Protein AF-A0AA35Y272-F1 (afdb_monomer_lite)

Radius of gyration: 24.73 Å; chains: 1; bounding box: 50×40×70 Å

Structure (mmCIF, N/CA/C/O backbone):
data_AF-A0AA35Y272-F1
#
_entry.id   AF-A0AA35Y272-F1
#
loop_
_atom_site.group_PDB
_atom_site.id
_atom_site.type_symbol
_atom_site.label_atom_id
_atom_site.label_alt_id
_atom_site.label_comp_id
_atom_site.label_asym_id
_atom_site.label_entity_id
_atom_site.label_seq_id
_atom_site.pdbx_PDB_ins_code
_atom_site.Cartn_x
_atom_site.Cartn_y
_atom_site.Cartn_z
_atom_site.occupancy
_atom_site.B_iso_or_equiv
_atom_site.auth_seq_id
_atom_site.auth_comp_id
_atom_site.auth_asym_id
_atom_site.auth_atom_id
_atom_site.pdbx_PDB_model_num
ATOM 1 N N . MET A 1 1 ? -19.023 5.551 -14.319 1.00 60.44 1 MET A N 1
ATOM 2 C CA . MET A 1 1 ? -18.140 4.380 -14.518 1.00 60.44 1 MET A CA 1
ATOM 3 C C . MET A 1 1 ? -17.526 4.060 -13.148 1.00 60.44 1 MET A C 1
ATOM 5 O O . MET A 1 1 ? -17.612 4.907 -12.270 1.00 60.44 1 MET A O 1
ATOM 9 N N . SER A 1 2 ? -17.090 2.825 -12.867 1.00 85.12 2 SER A N 1
ATOM 10 C CA . SER A 1 2 ? -16.608 2.474 -11.512 1.00 85.12 2 SER A CA 1
ATOM 11 C C . SER A 1 2 ? -15.323 3.241 -11.186 1.00 85.12 2 SER A C 1
ATOM 13 O O . SER A 1 2 ? -14.370 3.154 -11.958 1.00 85.12 2 SER A O 1
ATOM 15 N N . ALA A 1 3 ? -15.270 3.937 -10.043 1.00 84.88 3 ALA A N 1
ATOM 16 C CA . ALA A 1 3 ? -14.083 4.679 -9.601 1.00 84.88 3 ALA A CA 1
ATOM 17 C C . ALA A 1 3 ? -12.833 3.780 -9.516 1.00 84.88 3 ALA A C 1
ATOM 19 O O . ALA A 1 3 ? -11.730 4.195 -9.868 1.00 84.88 3 ALA A O 1
ATOM 20 N N . VAL A 1 4 ? -13.021 2.511 -9.135 1.00 88.69 4 VAL A N 1
ATOM 21 C CA . VAL A 1 4 ? -11.961 1.489 -9.110 1.00 88.69 4 VAL A CA 1
ATOM 22 C C . VAL A 1 4 ? -11.385 1.264 -10.513 1.00 88.69 4 VAL A C 1
ATOM 24 O O . VAL A 1 4 ? -10.168 1.253 -10.696 1.00 88.69 4 VAL A O 1
ATOM 27 N N . LEU A 1 5 ? -12.254 1.121 -11.519 1.00 91.25 5 LEU A N 1
ATOM 28 C CA . LEU A 1 5 ? -11.848 0.900 -12.910 1.00 91.25 5 LEU A CA 1
ATOM 29 C C . LEU A 1 5 ? -11.164 2.136 -13.510 1.00 91.25 5 LEU A C 1
ATOM 31 O O . LEU A 1 5 ? -10.181 2.003 -14.236 1.00 91.25 5 LEU A O 1
ATOM 35 N N . GLU A 1 6 ? -11.661 3.335 -13.206 1.00 92.38 6 GLU A N 1
ATOM 36 C CA . GLU A 1 6 ? -11.064 4.591 -13.674 1.00 92.38 6 GLU A CA 1
ATOM 37 C C . GLU A 1 6 ? -9.633 4.768 -13.149 1.00 92.38 6 GLU A C 1
ATOM 39 O O . GLU A 1 6 ? -8.726 5.077 -13.927 1.00 92.38 6 GLU A O 1
ATOM 44 N N . ILE A 1 7 ? -9.410 4.497 -11.859 1.00 89.06 7 ILE A N 1
ATOM 45 C CA . ILE A 1 7 ? -8.084 4.521 -11.228 1.00 89.06 7 ILE A CA 1
ATOM 46 C C . ILE A 1 7 ? -7.149 3.500 -11.884 1.00 89.06 7 ILE A C 1
ATOM 48 O O . ILE A 1 7 ? -6.035 3.860 -12.274 1.00 89.06 7 ILE A O 1
ATOM 52 N N . ALA A 1 8 ? -7.611 2.255 -12.063 1.00 90.94 8 ALA A N 1
ATOM 53 C CA . ALA A 1 8 ? -6.814 1.199 -12.687 1.00 90.94 8 ALA A CA 1
ATOM 54 C C . ALA A 1 8 ? -6.380 1.586 -14.108 1.00 90.94 8 ALA A C 1
ATOM 56 O O . ALA A 1 8 ? -5.201 1.506 -14.448 1.00 90.94 8 ALA A O 1
ATOM 57 N N . ASN A 1 9 ? -7.324 2.062 -14.926 1.00 94.00 9 ASN A N 1
ATOM 58 C CA . ASN A 1 9 ? -7.061 2.457 -16.308 1.00 94.00 9 ASN A CA 1
ATOM 59 C C . ASN A 1 9 ? -6.089 3.633 -16.394 1.00 94.00 9 ASN A C 1
ATOM 61 O O . ASN A 1 9 ? -5.169 3.610 -17.213 1.00 94.00 9 ASN A O 1
ATOM 65 N N . LYS A 1 10 ? -6.281 4.653 -15.549 1.00 93.06 10 LYS A N 1
ATOM 66 C CA . LYS A 1 10 ? -5.418 5.835 -15.516 1.00 93.06 10 LYS A CA 1
ATOM 67 C C . LYS A 1 10 ? -3.977 5.451 -15.191 1.00 93.06 10 LYS A C 1
ATOM 69 O O . LYS A 1 10 ? -3.082 5.772 -15.961 1.00 93.06 10 LYS A O 1
ATOM 74 N N . LEU A 1 11 ? -3.752 4.735 -14.093 1.00 91.00 11 LEU A N 1
ATOM 75 C CA . LEU A 1 11 ? -2.400 4.376 -13.658 1.00 91.00 11 LEU A CA 1
ATOM 76 C C . LEU A 1 11 ? -1.734 3.368 -14.597 1.00 91.00 11 LEU A C 1
ATOM 78 O O . LEU A 1 11 ? -0.527 3.449 -14.834 1.00 91.00 11 LEU A O 1
ATOM 82 N N . ASN A 1 12 ? -2.517 2.452 -15.174 1.00 92.88 12 ASN A N 1
ATOM 83 C CA . ASN A 1 12 ? -2.007 1.547 -16.192 1.00 92.88 12 ASN A CA 1
ATOM 84 C C . ASN A 1 12 ? -1.479 2.322 -17.404 1.00 92.88 12 ASN A C 1
ATOM 86 O O . ASN A 1 12 ? -0.352 2.092 -17.833 1.00 92.88 12 ASN A O 1
ATOM 90 N N . ARG A 1 13 ? -2.273 3.259 -17.931 1.00 95.94 13 ARG A N 1
ATOM 91 C CA . ARG A 1 13 ? -1.896 4.081 -19.086 1.00 95.94 13 ARG A CA 1
ATOM 92 C C . ARG A 1 13 ? -0.727 5.015 -18.773 1.00 95.94 13 ARG A C 1
ATOM 94 O O . ARG A 1 13 ? 0.186 5.121 -19.583 1.00 95.94 13 ARG A O 1
ATOM 101 N N . ASP A 1 14 ? -0.772 5.696 -17.632 1.00 94.81 14 ASP A N 1
ATOM 102 C CA . ASP A 1 14 ? 0.124 6.818 -17.344 1.00 94.81 14 ASP A CA 1
ATOM 103 C C . ASP A 1 14 ? 1.478 6.369 -16.766 1.00 94.81 14 ASP A C 1
ATOM 105 O O . ASP A 1 14 ? 2.463 7.089 -16.911 1.00 94.81 14 ASP A O 1
ATOM 109 N N . ALA A 1 15 ? 1.549 5.199 -16.116 1.00 93.44 15 ALA A N 1
ATOM 110 C CA . ALA A 1 15 ? 2.755 4.760 -15.408 1.00 93.44 15 ALA A CA 1
ATOM 111 C C . ALA A 1 15 ? 3.166 3.313 -15.712 1.00 93.44 15 ALA A C 1
ATOM 113 O O . ALA A 1 15 ? 4.309 3.072 -16.099 1.00 93.44 15 ALA A O 1
ATOM 114 N N . PHE A 1 16 ? 2.258 2.344 -15.554 1.00 95.25 16 PHE A N 1
ATOM 115 C CA . PHE A 1 16 ? 2.634 0.926 -15.609 1.00 95.25 16 PHE A CA 1
ATOM 116 C C . PHE A 1 16 ? 3.003 0.463 -17.023 1.00 95.25 16 PHE A C 1
ATOM 118 O O . PHE A 1 16 ? 4.095 -0.062 -17.232 1.00 95.25 16 PHE A O 1
ATOM 125 N N . LYS A 1 17 ? 2.131 0.698 -18.011 1.00 96.88 17 LYS A N 1
ATOM 126 C CA . LYS A 1 17 ? 2.363 0.290 -19.403 1.00 96.88 17 LYS A CA 1
ATOM 127 C C . LYS A 1 17 ? 3.629 0.930 -19.996 1.00 96.88 17 LYS A C 1
ATOM 129 O O . LYS A 1 17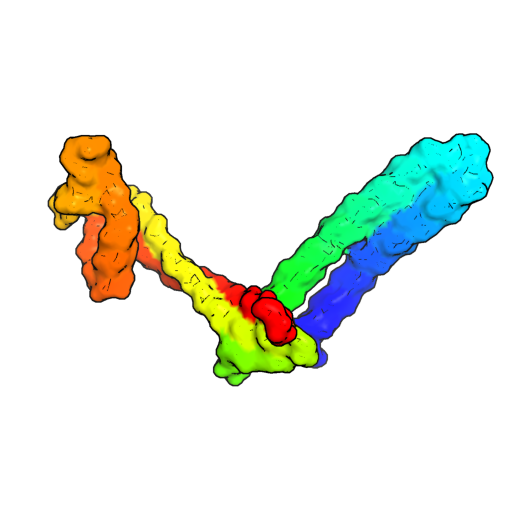 ? 4.445 0.170 -20.509 1.00 96.88 17 LYS A O 1
ATOM 134 N N . PRO A 1 18 ? 3.877 2.249 -19.855 1.00 97.75 18 PRO A N 1
ATOM 135 C CA . PRO A 1 18 ? 5.131 2.851 -20.313 1.00 97.75 18 PRO A CA 1
ATOM 136 C C . PRO A 1 18 ? 6.387 2.237 -19.679 1.00 97.75 18 PRO A C 1
ATOM 138 O O . PRO A 1 18 ? 7.416 2.118 -20.338 1.00 97.75 18 PRO A O 1
ATOM 141 N N . ALA A 1 19 ? 6.326 1.834 -18.404 1.00 97.44 19 ALA A N 1
ATOM 142 C CA . ALA A 1 19 ? 7.457 1.195 -17.734 1.00 97.44 19 ALA A CA 1
ATOM 143 C C . ALA A 1 19 ? 7.712 -0.233 -18.253 1.00 97.44 19 ALA A C 1
ATOM 145 O O . ALA A 1 19 ? 8.864 -0.624 -18.430 1.00 97.44 19 ALA A O 1
ATOM 146 N N . VAL A 1 20 ? 6.650 -0.991 -18.548 1.00 98.06 20 VAL A N 1
ATOM 147 C CA . VAL A 1 20 ? 6.738 -2.318 -19.187 1.00 98.06 20 VAL A CA 1
ATOM 148 C C . VAL A 1 20 ? 7.264 -2.225 -20.623 1.00 98.06 20 VAL A C 1
ATOM 150 O O . VAL A 1 20 ? 8.038 -3.084 -21.051 1.00 98.06 20 VAL A O 1
ATOM 153 N N . ASP A 1 21 ? 6.893 -1.175 -21.352 1.00 98.38 21 ASP A N 1
ATOM 154 C CA . ASP A 1 21 ? 7.409 -0.929 -22.701 1.00 98.38 21 ASP A CA 1
ATOM 155 C C . ASP A 1 21 ? 8.908 -0.635 -22.657 1.00 98.38 21 ASP A C 1
ATOM 157 O O . ASP A 1 21 ? 9.681 -1.333 -23.303 1.00 98.38 21 ASP A O 1
ATOM 161 N N . ALA A 1 22 ? 9.343 0.269 -21.773 1.00 97.88 22 ALA A N 1
ATOM 162 C CA . ALA A 1 22 ? 10.764 0.559 -21.578 1.00 97.88 22 ALA A CA 1
ATOM 163 C C . ALA A 1 22 ? 11.583 -0.679 -21.158 1.00 97.88 22 ALA A C 1
ATOM 165 O O . ALA A 1 22 ? 12.739 -0.823 -21.551 1.00 97.88 22 ALA A O 1
ATOM 166 N N . TYR A 1 23 ? 10.995 -1.582 -20.367 1.00 98.25 23 TYR A N 1
ATOM 167 C CA . TYR A 1 23 ? 11.610 -2.868 -20.030 1.00 98.25 23 TYR A CA 1
ATOM 168 C C . TYR A 1 23 ? 11.797 -3.747 -21.273 1.00 98.25 23 TYR A C 1
ATOM 170 O O . TYR A 1 23 ? 12.855 -4.352 -21.451 1.00 98.25 23 TYR A O 1
ATOM 178 N N . SER A 1 24 ? 10.772 -3.819 -22.124 1.00 98.12 24 SER A N 1
ATOM 179 C CA . SER A 1 24 ? 10.789 -4.635 -23.340 1.00 98.12 24 SER A CA 1
ATOM 180 C C . SER A 1 24 ? 11.810 -4.094 -24.341 1.00 98.12 24 SER A C 1
ATOM 182 O O . SER A 1 24 ? 12.640 -4.861 -24.827 1.00 98.12 24 SER A O 1
ATOM 184 N N . ASP A 1 25 ? 11.835 -2.775 -24.540 1.00 97.88 25 ASP A N 1
ATOM 185 C CA . ASP A 1 25 ? 12.807 -2.084 -25.392 1.00 97.88 25 ASP A CA 1
ATOM 186 C C . ASP A 1 25 ? 14.247 -2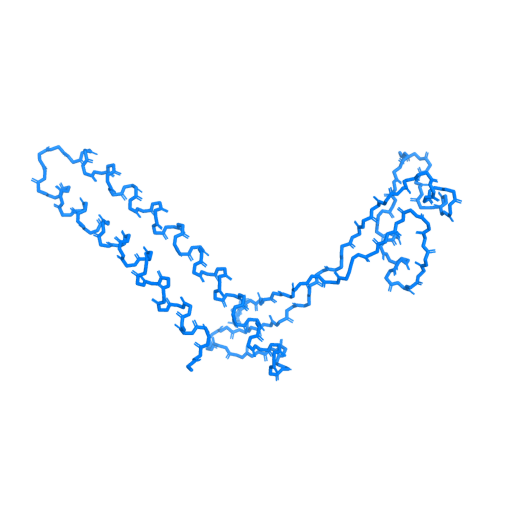.327 -24.910 1.00 97.88 25 ASP A C 1
ATOM 188 O O . ASP A 1 25 ? 15.141 -2.633 -25.701 1.00 97.88 25 ASP A O 1
ATOM 192 N N . ALA A 1 26 ? 14.485 -2.245 -23.595 1.00 97.19 26 ALA A N 1
ATOM 193 C CA . ALA A 1 26 ? 15.800 -2.509 -23.017 1.00 97.19 26 ALA A CA 1
ATOM 194 C C . ALA A 1 26 ? 16.234 -3.970 -23.217 1.00 97.19 26 ALA A C 1
ATOM 196 O O . ALA A 1 26 ? 17.391 -4.232 -23.543 1.00 97.19 26 ALA A O 1
ATOM 197 N N . LEU A 1 27 ? 15.310 -4.925 -23.079 1.00 97.50 27 LEU A N 1
ATOM 198 C CA . LEU A 1 27 ? 15.588 -6.342 -23.315 1.00 97.50 27 LEU A CA 1
ATOM 199 C C . LEU A 1 27 ? 15.910 -6.629 -24.789 1.00 97.50 27 LEU A C 1
ATOM 201 O O 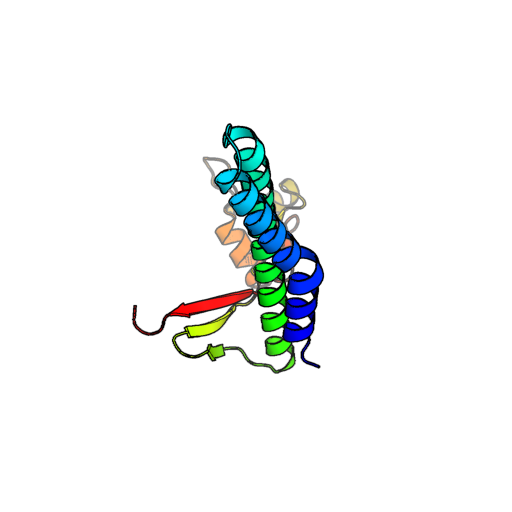. LEU A 1 27 ? 16.795 -7.434 -25.084 1.00 97.50 27 LEU A O 1
ATOM 205 N N . GLU A 1 28 ? 15.214 -5.982 -25.721 1.00 97.69 28 GLU A N 1
ATOM 206 C CA . GLU A 1 28 ? 15.533 -6.064 -27.149 1.00 97.69 28 GLU A CA 1
ATOM 207 C C . GLU A 1 28 ? 16.909 -5.463 -27.451 1.00 97.69 28 GLU A C 1
ATOM 209 O O . GLU A 1 28 ? 17.717 -6.099 -28.13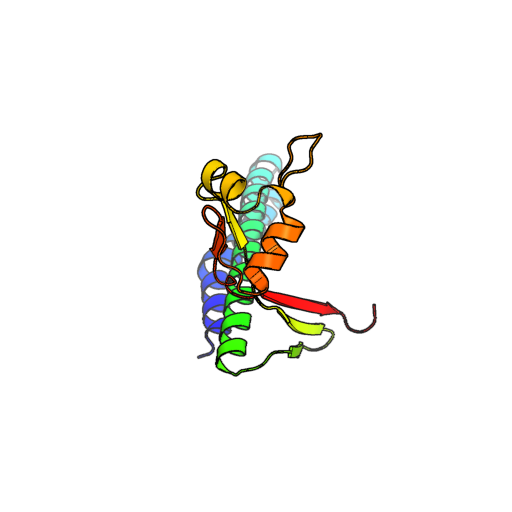1 1.00 97.69 28 GLU A O 1
ATOM 214 N N . ALA A 1 29 ? 17.225 -4.303 -26.870 1.00 96.00 29 ALA A N 1
ATOM 215 C CA . ALA A 1 29 ? 18.537 -3.679 -26.999 1.00 96.00 29 ALA A CA 1
ATOM 216 C C . ALA A 1 29 ? 19.661 -4.566 -26.436 1.00 96.00 29 ALA A C 1
ATOM 218 O O . ALA A 1 29 ? 20.689 -4.724 -27.089 1.00 96.00 29 ALA A O 1
ATOM 219 N N . MET A 1 30 ? 19.458 -5.210 -25.278 1.00 95.94 30 MET A N 1
ATOM 220 C CA . MET A 1 30 ? 20.412 -6.178 -24.716 1.00 95.94 30 MET A CA 1
ATOM 221 C C . MET A 1 30 ? 20.681 -7.343 -25.671 1.00 95.94 30 MET A C 1
ATOM 223 O O . MET A 1 30 ? 21.824 -7.762 -25.818 1.00 95.94 30 MET A O 1
ATOM 227 N N . ARG A 1 31 ? 19.641 -7.869 -26.330 1.00 95.56 31 ARG A N 1
ATOM 228 C CA . ARG A 1 31 ? 19.770 -8.994 -27.273 1.00 95.56 31 ARG A CA 1
ATOM 229 C C . ARG A 1 31 ? 20.529 -8.621 -28.544 1.00 95.56 31 ARG A C 1
ATOM 231 O O . ARG A 1 31 ? 21.117 -9.501 -29.166 1.00 95.56 31 ARG A O 1
ATOM 238 N N . ALA A 1 32 ? 20.481 -7.353 -28.940 1.00 94.56 32 ALA A N 1
ATOM 239 C CA . ALA A 1 32 ? 21.136 -6.846 -30.141 1.00 94.56 32 ALA A CA 1
ATOM 240 C C . ALA A 1 32 ? 22.545 -6.279 -29.882 1.00 94.56 32 ALA A C 1
ATOM 242 O O . ALA A 1 32 ? 23.285 -6.032 -30.834 1.00 94.56 32 ALA A O 1
ATOM 243 N N . ALA A 1 33 ? 22.915 -6.036 -28.622 1.00 91.94 33 ALA A N 1
ATOM 244 C CA . ALA A 1 33 ? 24.161 -5.370 -28.270 1.00 91.94 33 ALA A CA 1
ATOM 245 C C . ALA A 1 33 ? 25.349 -6.340 -28.169 1.00 91.94 33 ALA A C 1
ATOM 247 O O . ALA A 1 33 ? 25.237 -7.441 -27.638 1.00 91.94 33 ALA A O 1
ATOM 248 N N . ASN A 1 34 ? 26.524 -5.879 -28.611 1.00 88.69 34 ASN A N 1
ATOM 249 C CA . ASN A 1 34 ? 27.798 -6.556 -28.333 1.00 88.69 34 ASN A CA 1
ATOM 250 C C . ASN A 1 34 ? 28.233 -6.389 -26.865 1.00 88.69 34 ASN A C 1
ATOM 252 O O . ASN A 1 34 ? 28.951 -7.239 -26.347 1.00 88.69 34 ASN A O 1
ATOM 256 N N . ASP A 1 35 ? 27.803 -5.300 -26.218 1.00 91.50 35 ASP A N 1
ATOM 257 C CA . ASP A 1 35 ? 27.949 -5.051 -24.782 1.00 91.50 35 ASP A CA 1
ATOM 258 C C . ASP A 1 35 ? 26.550 -4.936 -24.141 1.00 91.50 35 ASP A C 1
ATOM 260 O O . ASP A 1 35 ? 25.863 -3.927 -24.340 1.00 91.50 35 ASP A O 1
ATOM 264 N N . PRO A 1 36 ? 26.094 -5.962 -23.405 1.00 91.75 36 PRO A N 1
ATOM 265 C CA . PRO A 1 36 ? 24.767 -5.973 -22.809 1.00 91.75 36 PRO A CA 1
ATOM 266 C C . PRO A 1 36 ? 24.659 -5.125 -21.531 1.00 91.75 36 PRO A C 1
ATOM 268 O O . PRO A 1 36 ? 23.537 -4.904 -21.072 1.00 91.75 36 PRO A O 1
ATOM 271 N N . ASP A 1 37 ? 25.761 -4.629 -20.959 1.00 94.88 37 ASP A N 1
ATOM 272 C CA . ASP A 1 37 ? 25.737 -3.952 -19.655 1.00 94.88 37 ASP A CA 1
ATOM 273 C C . ASP A 1 37 ? 25.042 -2.586 -19.735 1.00 94.88 37 ASP A C 1
ATOM 275 O O . ASP A 1 37 ? 24.232 -2.228 -18.876 1.00 94.88 37 ASP A O 1
ATOM 279 N N . SER A 1 38 ? 25.282 -1.839 -20.813 1.00 92.06 38 SER A N 1
ATOM 280 C CA . SER A 1 38 ? 24.637 -0.541 -21.047 1.00 92.06 38 SER A CA 1
ATOM 281 C C . SER A 1 38 ? 23.097 -0.640 -21.124 1.00 92.06 38 SER A C 1
ATOM 283 O O . SER A 1 38 ? 22.413 0.068 -20.376 1.00 92.06 38 SER A O 1
ATOM 285 N N . PRO A 1 39 ? 22.499 -1.516 -21.958 1.00 95.81 39 PRO A N 1
ATOM 286 C CA . PRO A 1 39 ? 21.049 -1.720 -21.958 1.00 95.81 39 PRO A CA 1
ATOM 287 C C . PRO A 1 39 ? 20.524 -2.435 -20.696 1.00 95.81 39 PRO A C 1
ATOM 289 O O . PRO A 1 39 ? 19.367 -2.220 -20.329 1.00 95.81 39 PRO A O 1
ATOM 292 N N . ALA A 1 40 ? 21.355 -3.186 -19.959 1.00 96.75 40 ALA A N 1
ATOM 293 C CA . ALA A 1 40 ? 20.963 -3.736 -18.657 1.00 96.75 40 ALA A CA 1
ATOM 294 C C . ALA A 1 40 ? 20.650 -2.637 -17.625 1.00 96.75 40 ALA A C 1
ATOM 296 O O . ALA A 1 40 ? 19.685 -2.763 -16.870 1.00 96.75 40 ALA A O 1
ATOM 297 N N . ILE A 1 41 ? 21.387 -1.518 -17.623 1.00 97.56 41 ILE A N 1
ATOM 298 C CA . ILE A 1 41 ? 21.060 -0.367 -16.762 1.00 97.56 41 ILE A CA 1
ATOM 299 C C . ILE A 1 41 ? 19.677 0.206 -17.101 1.00 97.56 41 ILE A C 1
ATOM 301 O O . ILE A 1 41 ? 18.889 0.497 -16.199 1.00 97.56 41 ILE A O 1
ATOM 305 N N . ALA A 1 42 ? 19.339 0.324 -18.389 1.00 96.06 42 ALA A N 1
ATOM 306 C CA . ALA A 1 42 ? 18.014 0.783 -18.812 1.00 96.06 42 ALA A CA 1
ATOM 307 C C . ALA A 1 42 ? 16.903 -0.175 -18.343 1.00 96.06 42 ALA A C 1
ATOM 309 O O . ALA A 1 42 ? 15.855 0.274 -17.869 1.00 96.06 42 ALA A O 1
ATOM 310 N N . MET A 1 43 ? 17.161 -1.485 -18.399 1.00 97.75 43 MET A N 1
ATOM 311 C CA . MET A 1 43 ? 16.254 -2.515 -17.894 1.00 97.75 43 MET A CA 1
ATOM 312 C C . MET A 1 43 ? 16.045 -2.402 -16.375 1.00 97.75 43 MET A C 1
ATOM 314 O O . MET A 1 43 ? 14.905 -2.484 -15.919 1.00 97.75 43 MET A O 1
ATOM 318 N N . ILE A 1 44 ? 17.103 -2.149 -15.590 1.00 98.31 44 ILE A N 1
ATOM 319 C CA . ILE A 1 44 ? 17.005 -1.921 -14.135 1.00 98.31 44 ILE A CA 1
ATOM 320 C C . ILE A 1 44 ? 16.110 -0.713 -13.836 1.00 98.31 44 ILE A C 1
ATOM 322 O O . ILE A 1 44 ? 15.168 -0.826 -13.053 1.00 98.31 44 ILE A O 1
ATOM 326 N N . VAL A 1 45 ? 16.335 0.418 -14.508 1.00 98.06 45 VAL A N 1
ATOM 327 C CA . VAL A 1 45 ? 15.518 1.630 -14.321 1.00 98.06 45 VAL A CA 1
ATOM 328 C C . VAL A 1 45 ? 14.048 1.377 -14.684 1.00 98.06 45 VAL A C 1
ATOM 330 O O . VAL A 1 45 ? 13.143 1.871 -14.007 1.00 98.06 45 VAL A O 1
ATOM 333 N N . ALA A 1 46 ? 13.779 0.601 -15.736 1.00 98.00 46 ALA A N 1
ATOM 334 C CA . ALA A 1 46 ? 12.417 0.218 -16.100 1.00 98.00 46 ALA A CA 1
ATOM 335 C C . ALA A 1 46 ? 11.762 -0.666 -15.023 1.00 98.00 46 ALA A C 1
ATOM 337 O O . ALA A 1 46 ? 10.617 -0.418 -14.643 1.00 98.00 46 ALA A O 1
ATOM 338 N N . LEU A 1 47 ? 12.495 -1.637 -14.468 1.00 98.31 47 LEU A N 1
ATOM 339 C CA . LEU A 1 47 ? 12.015 -2.491 -13.378 1.00 98.31 47 LEU A CA 1
ATOM 340 C C . LEU A 1 47 ? 11.683 -1.692 -12.112 1.00 98.31 47 LEU A C 1
ATOM 342 O O . LEU A 1 47 ? 10.629 -1.914 -11.517 1.00 98.31 47 LEU A O 1
ATOM 346 N N . GLU A 1 48 ? 12.518 -0.729 -11.725 1.00 98.31 48 GLU A N 1
ATOM 347 C CA . GLU A 1 48 ? 12.240 0.159 -10.587 1.00 98.31 48 GLU A CA 1
ATOM 348 C C . GLU A 1 48 ? 10.954 0.973 -10.802 1.00 98.31 48 GLU A C 1
ATOM 350 O O . GLU A 1 48 ? 10.132 1.126 -9.891 1.00 98.31 48 GLU A O 1
ATOM 355 N N . ARG A 1 49 ? 10.725 1.454 -12.031 1.00 97.56 49 ARG A N 1
ATOM 356 C CA . ARG A 1 49 ? 9.483 2.154 -12.397 1.00 97.56 49 ARG A CA 1
ATOM 357 C C . ARG A 1 49 ? 8.268 1.234 -12.337 1.00 97.56 49 ARG A C 1
ATOM 359 O O . ARG A 1 49 ? 7.236 1.661 -11.826 1.00 97.56 49 ARG A O 1
ATOM 366 N N . ILE A 1 50 ? 8.386 -0.012 -12.805 1.00 97.88 50 ILE A N 1
ATOM 367 C CA . ILE A 1 50 ? 7.321 -1.021 -12.699 1.00 97.88 50 ILE A CA 1
ATOM 368 C C . ILE A 1 50 ? 6.985 -1.274 -11.228 1.00 97.88 50 ILE A C 1
ATOM 370 O O . ILE A 1 50 ? 5.812 -1.241 -10.868 1.00 97.88 50 ILE A O 1
ATOM 374 N N . GLN A 1 51 ? 7.989 -1.482 -10.370 1.00 97.75 51 GLN A N 1
ATOM 375 C CA . GLN A 1 51 ? 7.780 -1.714 -8.936 1.00 97.75 51 GLN A CA 1
ATOM 376 C C . GLN A 1 51 ? 7.036 -0.551 -8.278 1.00 97.75 51 GLN A C 1
ATOM 378 O O . GLN A 1 51 ? 6.060 -0.767 -7.557 1.00 97.75 51 GLN A O 1
ATOM 383 N N . LYS A 1 52 ? 7.462 0.684 -8.562 1.00 96.25 52 LYS A N 1
ATOM 384 C CA . LYS A 1 52 ? 6.793 1.881 -8.053 1.00 96.25 52 LYS A CA 1
ATOM 385 C C . LYS A 1 52 ? 5.353 1.983 -8.558 1.00 96.25 52 LYS A C 1
ATOM 387 O O . LYS A 1 52 ? 4.441 2.115 -7.750 1.00 96.25 52 LYS A O 1
ATOM 392 N N . ALA A 1 53 ? 5.139 1.860 -9.867 1.00 94.75 53 ALA A N 1
ATOM 393 C CA . ALA A 1 53 ? 3.809 1.959 -10.461 1.00 94.75 53 ALA A CA 1
ATOM 394 C C . ALA A 1 53 ? 2.862 0.865 -9.943 1.00 94.75 53 ALA A C 1
ATOM 396 O O . ALA A 1 53 ? 1.704 1.147 -9.650 1.00 94.75 53 ALA A O 1
ATOM 397 N N . ALA A 1 54 ? 3.348 -0.370 -9.789 1.00 95.06 54 ALA A N 1
ATOM 398 C CA . ALA A 1 54 ? 2.572 -1.476 -9.236 1.00 95.06 54 ALA A CA 1
ATOM 399 C C . ALA A 1 54 ? 2.137 -1.198 -7.793 1.00 95.06 54 ALA A C 1
ATOM 401 O O . ALA A 1 54 ? 0.973 -1.407 -7.457 1.00 95.06 54 ALA A O 1
ATOM 402 N N . LYS A 1 55 ? 3.053 -0.685 -6.962 1.00 95.44 55 LYS A N 1
ATOM 403 C CA . LYS A 1 55 ? 2.753 -0.307 -5.580 1.00 95.44 55 LYS A CA 1
ATOM 404 C C . LYS A 1 55 ? 1.712 0.813 -5.515 1.00 95.44 55 LYS A C 1
ATOM 406 O O . LYS A 1 55 ? 0.736 0.684 -4.783 1.00 95.44 55 LYS A O 1
ATOM 411 N N . ASP A 1 56 ? 1.877 1.860 -6.321 1.00 91.69 56 ASP A N 1
ATOM 412 C CA . ASP A 1 56 ? 0.936 2.985 -6.368 1.00 91.69 56 ASP A CA 1
ATOM 413 C C . ASP A 1 56 ? -0.466 2.522 -6.822 1.00 91.69 56 ASP A C 1
ATOM 415 O O . ASP A 1 56 ? -1.482 2.929 -6.254 1.00 91.69 56 ASP A O 1
ATOM 419 N N . ILE A 1 57 ? -0.533 1.620 -7.812 1.00 92.88 57 ILE A N 1
ATOM 420 C CA . ILE A 1 57 ? -1.781 0.983 -8.262 1.00 92.88 57 ILE A CA 1
ATOM 421 C C . ILE A 1 57 ? -2.420 0.172 -7.140 1.00 92.88 57 ILE A C 1
ATOM 423 O O . ILE A 1 57 ? -3.616 0.321 -6.893 1.00 92.88 57 ILE A O 1
ATOM 427 N N . GLU A 1 58 ? -1.651 -0.678 -6.462 1.00 94.62 58 GLU A N 1
ATOM 428 C CA . GLU A 1 58 ? -2.162 -1.501 -5.369 1.00 94.62 58 GLU A CA 1
ATOM 429 C C . GLU A 1 58 ? -2.760 -0.633 -4.253 1.00 94.62 58 GLU A C 1
ATOM 431 O O . GLU A 1 58 ? -3.891 -0.872 -3.823 1.00 94.62 58 GLU A O 1
ATOM 436 N N . GLU A 1 59 ? -2.031 0.388 -3.798 1.00 93.94 59 GLU A N 1
ATOM 437 C CA . GLU A 1 59 ? -2.470 1.283 -2.725 1.00 93.94 59 GLU A CA 1
ATOM 438 C C . GLU A 1 59 ? -3.765 2.018 -3.099 1.00 93.94 59 GLU A C 1
ATOM 440 O O . GLU A 1 59 ? -4.728 2.020 -2.324 1.00 93.94 59 GLU A O 1
ATOM 445 N N . LEU A 1 60 ? -3.835 2.574 -4.312 1.00 93.56 60 LEU A N 1
ATOM 446 C CA . LEU A 1 60 ? -5.011 3.308 -4.777 1.00 93.56 60 LEU A CA 1
ATOM 447 C C . LEU A 1 60 ? -6.216 2.393 -5.020 1.00 93.56 60 LEU A C 1
ATOM 449 O O . LEU A 1 60 ? -7.343 2.774 -4.698 1.00 93.56 60 LEU A O 1
ATOM 453 N N . LEU A 1 61 ? -6.008 1.170 -5.513 1.00 93.75 61 LEU A N 1
ATOM 454 C CA . LEU A 1 61 ? -7.086 0.190 -5.654 1.00 93.75 61 LEU A CA 1
ATOM 455 C C . LEU A 1 61 ? -7.628 -0.259 -4.298 1.00 93.75 61 LEU A C 1
ATOM 457 O O . LEU A 1 61 ? -8.843 -0.350 -4.135 1.00 93.75 61 LEU A O 1
ATOM 461 N N . ARG A 1 62 ? -6.765 -0.497 -3.304 1.00 94.38 62 ARG A N 1
ATOM 462 C CA . ARG A 1 62 ? -7.202 -0.847 -1.941 1.00 94.38 62 ARG A CA 1
ATOM 463 C C . ARG A 1 62 ? -8.080 0.244 -1.333 1.00 94.38 62 ARG A C 1
ATOM 465 O O . ARG A 1 62 ? -9.099 -0.070 -0.719 1.00 94.38 62 ARG A O 1
ATOM 472 N N . VAL A 1 63 ? -7.694 1.505 -1.521 1.00 92.94 63 VAL A N 1
ATOM 473 C CA . VAL A 1 63 ? -8.466 2.682 -1.098 1.00 92.94 63 VAL A CA 1
ATOM 474 C C . VAL A 1 63 ? -9.810 2.737 -1.822 1.00 92.94 63 VAL A C 1
ATOM 476 O O . VAL A 1 63 ? -10.848 2.774 -1.168 1.00 92.94 63 VAL A O 1
ATOM 479 N N . ALA A 1 64 ? -9.811 2.638 -3.151 1.00 92.81 64 ALA A N 1
ATOM 480 C CA . ALA A 1 64 ? -11.031 2.730 -3.949 1.00 92.81 64 ALA A CA 1
ATOM 481 C C . ALA A 1 64 ? -12.025 1.593 -3.656 1.00 92.81 64 ALA A C 1
ATOM 483 O O . ALA A 1 64 ? -13.229 1.825 -3.562 1.00 92.81 64 ALA A O 1
ATOM 484 N N . VAL A 1 65 ? -11.532 0.362 -3.471 1.00 93.50 65 VAL A N 1
ATOM 485 C CA . VAL A 1 65 ? -12.364 -0.789 -3.088 1.00 93.50 65 VAL A CA 1
ATOM 486 C C . VAL A 1 65 ? -12.951 -0.584 -1.695 1.00 93.50 65 VAL A C 1
ATOM 488 O O . VAL A 1 65 ? -14.140 -0.834 -1.503 1.00 93.50 65 VAL A O 1
ATOM 491 N N . ARG A 1 66 ? -12.155 -0.111 -0.727 1.00 93.38 66 ARG A N 1
ATOM 492 C CA . ARG A 1 66 ? -12.657 0.218 0.613 1.00 93.38 66 ARG A CA 1
ATOM 493 C C . ARG A 1 66 ? -13.776 1.251 0.534 1.00 93.38 66 ARG A C 1
ATOM 495 O O . ARG A 1 66 ? -14.837 1.002 1.094 1.00 93.38 66 ARG A O 1
ATOM 502 N N . ASP A 1 67 ? -13.535 2.376 -0.133 1.00 90.94 67 ASP A N 1
ATOM 503 C CA . ASP A 1 67 ? -14.475 3.502 -0.175 1.00 90.94 67 ASP A CA 1
ATOM 504 C C . ASP A 1 67 ? -15.789 3.083 -0.834 1.00 90.94 67 ASP A C 1
ATOM 506 O O . ASP A 1 67 ? -16.858 3.264 -0.255 1.00 90.94 67 ASP A O 1
ATOM 510 N N . SER A 1 68 ? -15.704 2.371 -1.961 1.00 90.69 68 SER A N 1
ATOM 511 C CA . SER A 1 68 ? -16.879 1.842 -2.653 1.00 90.69 68 SER A CA 1
ATOM 512 C C . SER A 1 68 ? -17.707 0.883 -1.783 1.00 90.69 68 SER A C 1
ATOM 514 O O . SER A 1 68 ? -18.935 0.932 -1.818 1.00 90.69 68 SER A O 1
ATOM 516 N N . ASN A 1 69 ? -17.064 0.029 -0.976 1.00 91.00 69 ASN A N 1
ATOM 517 C CA . ASN A 1 69 ? -17.771 -0.884 -0.070 1.00 91.00 69 ASN A CA 1
ATOM 518 C C . ASN A 1 69 ? -18.351 -0.162 1.154 1.00 91.00 69 ASN A C 1
ATOM 520 O O . ASN A 1 69 ? -19.452 -0.495 1.589 1.00 91.00 69 ASN A O 1
ATOM 524 N N . GLN A 1 70 ? -17.647 0.836 1.697 1.00 86.31 70 GLN A N 1
ATOM 525 C CA . GLN A 1 70 ? -18.147 1.646 2.810 1.00 86.31 70 GLN A CA 1
ATOM 526 C C . GLN A 1 70 ? -19.398 2.435 2.420 1.00 86.31 70 GLN A C 1
ATOM 528 O O . GLN A 1 70 ? -20.366 2.426 3.177 1.00 86.31 70 GLN A O 1
ATOM 533 N N . GLU A 1 71 ? -19.415 3.042 1.230 1.00 87.75 71 GLU A N 1
ATOM 534 C CA . GLU A 1 71 ? -20.594 3.727 0.677 1.00 87.75 71 GLU A CA 1
ATOM 535 C C . GLU A 1 71 ? -21.804 2.791 0.541 1.00 87.75 71 GLU A C 1
ATOM 537 O O . GLU A 1 71 ? -22.946 3.212 0.710 1.00 87.75 71 GLU A O 1
ATOM 542 N N . GLN A 1 72 ? -21.556 1.506 0.281 1.00 88.56 72 GLN A N 1
ATOM 543 C CA . GLN A 1 72 ? -22.587 0.476 0.123 1.00 88.56 72 GLN A CA 1
ATOM 544 C C . GLN A 1 72 ? -22.937 -0.248 1.434 1.00 88.56 72 GLN A C 1
ATOM 546 O O . GLN A 1 72 ? -23.797 -1.127 1.438 1.00 88.56 72 GLN A O 1
ATOM 551 N N . GLY A 1 73 ? -22.274 0.078 2.549 1.00 87.88 73 GLY A N 1
ATOM 552 C CA . GLY A 1 73 ? -22.461 -0.610 3.831 1.00 87.88 73 GLY A CA 1
ATOM 553 C C . GLY A 1 73 ? -21.975 -2.066 3.848 1.00 87.88 73 GLY A C 1
ATOM 554 O O . GLY A 1 73 ? -22.352 -2.830 4.738 1.00 87.88 73 GLY A O 1
ATOM 555 N N . VAL A 1 74 ? -21.139 -2.470 2.889 1.00 91.56 74 VAL A N 1
ATOM 556 C CA . VAL A 1 74 ? -20.597 -3.829 2.786 1.00 91.56 74 VAL A CA 1
ATOM 557 C C . VAL A 1 74 ? -19.371 -3.960 3.688 1.00 91.56 74 VAL A C 1
ATOM 559 O O . VAL A 1 74 ? -18.385 -3.241 3.539 1.00 91.56 74 VAL A O 1
ATOM 562 N N . LEU A 1 75 ? -19.420 -4.899 4.637 1.00 90.94 75 LEU A N 1
ATOM 563 C CA . LEU A 1 75 ? -18.327 -5.150 5.588 1.00 90.94 75 LEU A CA 1
ATOM 564 C C . LEU A 1 75 ? -17.440 -6.337 5.198 1.00 90.94 75 LEU A C 1
ATOM 566 O O . LEU A 1 75 ? -16.296 -6.414 5.645 1.00 90.94 75 LEU A O 1
ATOM 570 N N . ALA A 1 76 ? -17.953 -7.252 4.378 1.00 93.38 76 ALA A N 1
ATOM 571 C CA . ALA A 1 76 ? -17.209 -8.377 3.835 1.00 93.38 76 ALA A CA 1
ATOM 572 C C . ALA A 1 76 ? -17.844 -8.856 2.525 1.00 93.38 76 ALA A C 1
ATOM 574 O O . ALA A 1 76 ? -19.062 -8.764 2.362 1.00 93.38 76 ALA A O 1
ATOM 575 N N . PHE A 1 77 ? -17.028 -9.373 1.610 1.00 94.31 77 PHE A N 1
ATOM 576 C CA . PHE A 1 77 ? -17.488 -9.971 0.360 1.00 94.31 77 PHE A CA 1
ATOM 577 C C . PHE A 1 77 ? -16.516 -11.041 -0.143 1.00 94.31 77 PHE A C 1
ATOM 579 O O . PHE A 1 77 ? -15.347 -11.097 0.245 1.00 94.31 77 PHE A O 1
ATOM 586 N N . GLU A 1 78 ? -17.003 -11.898 -1.037 1.00 95.50 78 GLU A N 1
ATOM 587 C CA . GLU A 1 78 ? -16.187 -12.918 -1.686 1.00 95.50 78 GLU A CA 1
ATOM 588 C C . GLU A 1 78 ? -15.660 -12.433 -3.040 1.00 95.50 78 GLU A C 1
ATOM 590 O O . GLU A 1 78 ? -16.401 -11.874 -3.848 1.00 95.50 78 GLU A O 1
ATOM 595 N N . ALA A 1 79 ? -14.383 -12.700 -3.313 1.00 93.69 79 ALA A N 1
ATOM 596 C CA . ALA A 1 79 ? -13.722 -12.392 -4.577 1.00 93.69 79 ALA A CA 1
ATOM 597 C C . ALA A 1 79 ? -13.004 -13.645 -5.099 1.00 93.69 79 ALA A C 1
ATOM 599 O O . ALA A 1 79 ? -11.788 -13.795 -4.971 1.00 93.69 79 ALA A O 1
ATOM 600 N N . GLY A 1 80 ? -13.776 -14.590 -5.645 1.00 93.75 80 GLY A N 1
ATOM 601 C CA . GLY A 1 80 ? -13.260 -15.876 -6.122 1.00 93.75 80 GLY A CA 1
ATOM 602 C C . GLY A 1 80 ? -12.606 -16.687 -4.989 1.00 93.75 80 GLY A C 1
ATOM 603 O O . GLY A 1 80 ? -13.297 -17.025 -4.022 1.00 93.75 80 GLY A O 1
ATOM 604 N N . PRO A 1 81 ? -11.296 -17.003 -5.066 1.00 95.12 81 PRO A N 1
ATOM 605 C CA . PRO A 1 81 ? -10.592 -17.752 -4.024 1.00 95.12 81 PRO A CA 1
ATOM 606 C C . PRO A 1 81 ? -10.275 -16.912 -2.776 1.00 95.12 81 PRO A C 1
ATOM 608 O O . PRO A 1 81 ? -9.639 -17.420 -1.852 1.00 95.12 81 PRO A O 1
ATOM 611 N N . TYR A 1 82 ? -10.684 -15.641 -2.742 1.00 96.81 82 TYR A N 1
ATOM 612 C CA . TYR A 1 82 ? -10.415 -14.731 -1.637 1.00 96.81 82 TYR A CA 1
ATOM 613 C C . TYR A 1 82 ? -11.684 -14.338 -0.878 1.00 96.81 82 TYR A C 1
ATOM 615 O O . TYR A 1 82 ? -12.763 -14.192 -1.454 1.00 96.81 82 TYR A O 1
ATOM 623 N N . GLU A 1 83 ? -11.527 -14.130 0.423 1.00 95.94 83 GLU A N 1
ATOM 624 C CA . GLU A 1 83 ? -12.455 -13.397 1.279 1.00 95.94 83 GLU A CA 1
ATOM 625 C C . GLU A 1 83 ? -11.869 -12.007 1.538 1.00 95.94 83 GLU A C 1
ATOM 627 O O . GLU A 1 83 ? -10.692 -11.874 1.895 1.00 95.94 83 GLU A O 1
ATOM 632 N N . VAL A 1 84 ? -12.680 -10.970 1.338 1.00 95.94 84 VAL A N 1
ATOM 633 C CA . VAL A 1 84 ? -12.292 -9.581 1.580 1.00 95.94 84 VAL A CA 1
ATOM 634 C C . VAL A 1 84 ? -13.124 -9.032 2.725 1.00 95.94 84 VAL A C 1
ATOM 636 O O . VAL A 1 84 ? -14.349 -9.065 2.665 1.00 95.94 84 VAL A O 1
ATOM 639 N N . THR A 1 85 ? -12.473 -8.496 3.754 1.00 95.19 85 THR A N 1
ATOM 640 C CA . THR A 1 85 ? -13.142 -7.841 4.886 1.00 95.19 85 THR A CA 1
ATOM 641 C C . THR A 1 85 ? -12.709 -6.385 5.004 1.00 95.19 85 THR A C 1
ATOM 643 O O . THR A 1 85 ? -11.557 -6.034 4.744 1.00 95.19 85 THR A O 1
ATOM 646 N N . ILE A 1 86 ? -13.636 -5.513 5.394 1.00 92.62 86 ILE A N 1
ATOM 647 C CA . ILE A 1 86 ? -13.370 -4.097 5.645 1.00 92.62 86 ILE A CA 1
ATOM 648 C C . ILE A 1 86 ? -13.062 -3.926 7.132 1.00 92.62 86 ILE A C 1
ATOM 650 O O . ILE A 1 86 ? -13.951 -3.898 7.984 1.00 92.62 86 ILE A O 1
ATOM 654 N N . ALA A 1 87 ? -11.779 -3.809 7.457 1.00 89.56 87 ALA A N 1
ATOM 655 C CA . ALA A 1 87 ? -11.330 -3.548 8.814 1.00 89.56 87 ALA A CA 1
ATOM 656 C C . ALA A 1 87 ? -11.503 -2.064 9.162 1.00 89.56 87 ALA A C 1
ATOM 658 O O . ALA A 1 87 ? -11.158 -1.175 8.378 1.00 89.56 87 ALA A O 1
ATOM 659 N N . ARG A 1 88 ? -12.000 -1.786 10.372 1.00 83.94 88 ARG A N 1
ATOM 660 C CA . ARG A 1 88 ? -12.072 -0.418 10.907 1.00 83.94 88 ARG A CA 1
ATOM 661 C C . ARG A 1 88 ? -10.667 0.137 11.135 1.00 83.94 88 ARG A C 1
ATOM 663 O O . ARG A 1 88 ? -9.750 -0.605 11.487 1.00 83.94 88 ARG A O 1
ATOM 670 N N . GLY A 1 89 ? -10.507 1.445 10.952 1.00 82.94 89 GLY A N 1
ATOM 671 C CA . GLY A 1 89 ? -9.243 2.105 11.250 1.00 82.94 89 GLY A CA 1
ATOM 672 C C . GLY A 1 89 ? -8.926 2.043 12.739 1.00 82.94 89 GLY A C 1
ATOM 673 O O . GLY A 1 89 ? -9.817 2.014 13.591 1.00 82.94 89 GLY A O 1
ATOM 674 N N . ALA A 1 90 ? -7.637 2.001 13.055 1.00 80.81 90 ALA A N 1
ATOM 675 C CA . ALA A 1 90 ? -7.194 1.998 14.435 1.00 80.81 90 ALA A CA 1
ATOM 676 C C . ALA A 1 90 ? -7.352 3.396 15.042 1.00 80.81 90 ALA A C 1
ATOM 678 O O . ALA A 1 90 ? -6.977 4.401 14.440 1.00 80.81 90 ALA A O 1
ATOM 679 N N . VAL A 1 91 ? -7.859 3.438 16.270 1.00 84.75 91 VAL A N 1
ATOM 680 C CA . VAL A 1 91 ? -7.805 4.628 17.121 1.00 84.75 91 VAL A CA 1
ATOM 681 C C . VAL A 1 91 ? -6.355 4.826 17.572 1.00 84.75 91 VAL A C 1
ATOM 683 O O . VAL A 1 91 ? -5.734 3.882 18.091 1.00 84.75 91 VAL A O 1
ATOM 686 N N . SER A 1 92 ? -5.806 6.023 17.370 1.00 85.69 92 SER A N 1
ATOM 687 C CA . SER A 1 92 ? -4.452 6.381 17.804 1.00 85.69 92 SER A CA 1
ATOM 688 C C . SER A 1 92 ? -4.485 7.172 19.112 1.00 85.69 92 SER A C 1
ATOM 690 O O . SER A 1 92 ? -5.425 7.908 19.397 1.00 85.69 92 SER A O 1
ATOM 692 N N . LEU A 1 93 ? -3.455 6.970 19.935 1.00 90.69 93 LEU A N 1
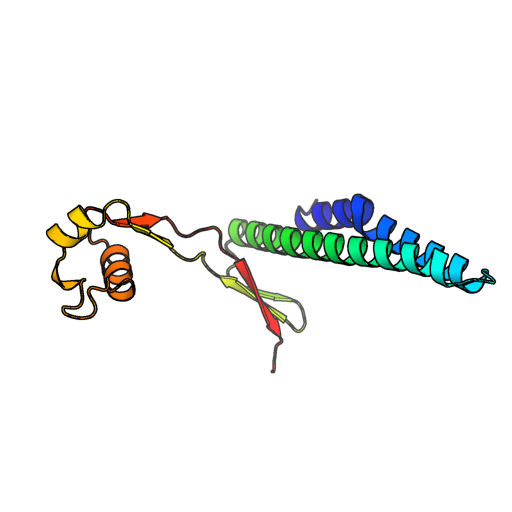ATOM 693 C CA . LEU A 1 93 ? -3.276 7.640 21.220 1.00 90.69 93 LEU A CA 1
ATOM 694 C C . LEU A 1 93 ? -2.256 8.767 21.065 1.00 90.69 93 LEU A C 1
ATOM 696 O O . LEU A 1 93 ? -1.094 8.489 20.748 1.00 90.69 93 LEU A O 1
ATOM 700 N N . THR A 1 94 ? -2.670 9.990 21.380 1.00 91.81 94 THR A N 1
ATOM 701 C CA . THR A 1 94 ? -1.819 11.182 21.377 1.00 91.81 94 THR A CA 1
ATOM 702 C C . THR A 1 94 ? -1.629 11.674 22.806 1.00 91.81 94 THR A C 1
ATOM 704 O O . THR A 1 94 ? -2.594 11.847 23.547 1.00 91.81 94 THR A O 1
ATOM 707 N N . ILE A 1 95 ? -0.376 11.901 23.201 1.00 92.56 95 ILE A N 1
ATOM 708 C CA . ILE A 1 95 ? -0.032 12.511 24.491 1.00 92.56 95 ILE A CA 1
ATOM 709 C C . ILE A 1 95 ? 0.304 13.971 24.206 1.00 92.56 95 ILE A C 1
ATOM 711 O O . ILE A 1 95 ? 1.263 14.246 23.488 1.00 92.56 95 ILE A O 1
ATOM 715 N N . LYS A 1 96 ? -0.508 14.884 24.736 1.00 92.38 96 LYS A N 1
ATOM 716 C CA . LYS A 1 96 ? -0.342 16.336 24.602 1.00 92.38 96 LYS A CA 1
ATOM 717 C C . LYS A 1 96 ? 0.529 16.911 25.711 1.00 92.38 96 LYS A C 1
ATOM 719 O O . LYS A 1 96 ? 1.365 17.765 25.448 1.00 92.38 96 LYS A O 1
ATOM 724 N N . ASP A 1 97 ? 0.328 16.430 26.934 1.00 92.69 97 ASP A N 1
ATOM 725 C CA . ASP A 1 97 ? 1.025 16.914 28.120 1.00 92.69 97 ASP A CA 1
ATOM 726 C C . ASP A 1 97 ? 1.219 15.764 29.112 1.00 92.69 97 ASP A C 1
ATOM 728 O O . ASP A 1 97 ? 0.277 15.262 29.725 1.00 92.69 97 ASP A O 1
ATOM 732 N N . LEU A 1 98 ? 2.470 15.332 29.259 1.00 91.56 98 LEU A N 1
ATOM 733 C CA . LEU A 1 98 ? 2.821 14.238 30.156 1.00 91.56 98 LEU A CA 1
ATOM 734 C C . LEU A 1 98 ? 2.708 14.638 31.639 1.00 91.56 98 LEU A C 1
ATOM 736 O O . LEU A 1 98 ? 2.398 13.785 32.469 1.00 91.56 98 LEU A O 1
ATOM 740 N N . ALA A 1 99 ? 2.941 15.909 31.980 1.00 91.19 99 ALA A N 1
ATOM 741 C CA . ALA A 1 99 ? 2.870 16.395 33.356 1.00 91.19 99 ALA A CA 1
ATOM 742 C C . ALA A 1 99 ? 1.414 16.487 33.826 1.00 91.19 99 ALA A C 1
ATOM 744 O O . ALA A 1 99 ? 1.087 15.984 34.903 1.00 91.19 99 ALA A O 1
ATOM 745 N N . ALA A 1 100 ? 0.528 17.037 32.989 1.00 91.50 100 ALA A N 1
ATOM 746 C CA . ALA A 1 100 ? -0.910 17.047 33.256 1.00 91.50 100 ALA A CA 1
ATOM 747 C C . ALA A 1 100 ? -1.472 15.622 33.374 1.00 91.50 100 ALA A C 1
ATOM 749 O O . ALA A 1 100 ? -2.240 15.333 34.292 1.00 91.50 100 ALA A O 1
ATOM 750 N N . LEU A 1 101 ? -1.021 14.711 32.506 1.00 92.81 101 LEU A N 1
ATOM 751 C CA . LEU A 1 101 ? -1.418 13.305 32.552 1.00 92.81 101 LEU A CA 1
ATOM 752 C C . LEU A 1 101 ? -0.963 12.614 33.840 1.00 92.81 101 LEU A C 1
ATOM 754 O O . LEU A 1 101 ? -1.730 11.860 34.435 1.00 92.81 101 LEU A O 1
ATOM 758 N N . ARG A 1 102 ? 0.262 12.887 34.301 1.00 91.88 102 ARG A N 1
ATOM 759 C CA . ARG A 1 102 ? 0.783 12.347 35.564 1.00 91.88 102 ARG A CA 1
ATOM 760 C C . ARG A 1 102 ? 0.039 12.884 36.781 1.00 91.88 102 ARG A C 1
ATOM 762 O O . ARG A 1 102 ? -0.175 12.130 37.723 1.00 91.88 102 ARG A O 1
ATOM 769 N N . ALA A 1 103 ? -0.376 14.147 36.758 1.00 90.56 103 ALA A N 1
ATOM 770 C CA . ALA A 1 103 ? -1.194 14.717 37.823 1.00 90.56 103 ALA A CA 1
ATOM 771 C C . ALA A 1 103 ? -2.615 14.124 37.843 1.00 90.56 103 ALA A C 1
ATOM 773 O O . ALA A 1 103 ? -3.146 13.850 38.915 1.00 90.56 103 ALA A O 1
ATOM 774 N N . ALA A 1 104 ? -3.218 13.905 36.669 1.00 90.12 104 ALA A N 1
ATOM 775 C CA . ALA A 1 104 ? -4.581 13.389 36.544 1.00 90.12 104 ALA A CA 1
ATOM 776 C C . ALA A 1 104 ? -4.695 11.874 36.791 1.00 90.12 104 ALA A C 1
ATOM 778 O O . ALA A 1 104 ? -5.707 11.413 37.314 1.00 90.12 104 ALA A O 1
ATOM 779 N N . ALA A 1 105 ? -3.681 11.097 36.405 1.00 89.12 105 ALA A N 1
ATOM 780 C CA . ALA A 1 105 ? -3.673 9.639 36.509 1.00 89.12 105 ALA A CA 1
ATOM 781 C C . ALA A 1 105 ? -2.262 9.111 36.849 1.00 89.12 105 ALA A C 1
ATOM 783 O O . ALA A 1 105 ? -1.587 8.523 35.995 1.00 89.12 105 ALA A O 1
ATOM 784 N N . PRO A 1 106 ? -1.786 9.326 38.091 1.00 90.00 106 PRO A N 1
ATOM 785 C CA . PRO A 1 106 ? -0.453 8.897 38.521 1.00 90.00 106 PRO A CA 1
ATOM 786 C C . PRO A 1 106 ? -0.293 7.372 38.522 1.00 90.00 106 PRO A C 1
ATOM 788 O O . PRO A 1 106 ? 0.808 6.868 38.333 1.00 90.00 106 PRO A O 1
ATOM 791 N N . ASP A 1 107 ? -1.391 6.632 38.671 1.00 91.62 107 ASP A N 1
ATOM 792 C CA . ASP A 1 107 ? -1.435 5.169 38.656 1.00 91.62 107 ASP A CA 1
ATOM 793 C C . ASP A 1 107 ? -1.125 4.554 37.279 1.00 91.62 107 ASP A C 1
ATOM 795 O O . ASP A 1 107 ? -0.837 3.363 37.181 1.00 91.62 107 ASP A O 1
ATOM 799 N N . LEU A 1 108 ? -1.147 5.360 36.211 1.00 90.62 108 LEU A N 1
ATOM 800 C CA . LEU A 1 108 ? -0.698 4.943 34.881 1.00 90.62 108 LEU A CA 1
ATOM 801 C C . LEU A 1 108 ? 0.829 4.889 34.748 1.00 90.62 108 LEU A C 1
ATOM 803 O O . LEU A 1 108 ? 1.317 4.426 33.715 1.00 90.62 108 LEU A O 1
ATOM 807 N N . PHE A 1 109 ? 1.581 5.375 35.733 1.00 91.38 109 PHE A N 1
ATOM 808 C CA . PHE A 1 109 ? 3.039 5.387 35.713 1.00 91.38 109 PHE A CA 1
ATOM 809 C C . PHE A 1 109 ? 3.581 4.289 36.625 1.00 91.38 109 PHE A C 1
ATOM 811 O O . PHE A 1 109 ? 3.286 4.242 37.818 1.00 91.38 109 PHE A O 1
ATOM 818 N N . GLU A 1 110 ? 4.365 3.380 36.046 1.00 82.69 110 GLU A N 1
ATOM 819 C CA . GLU A 1 110 ? 5.011 2.313 36.808 1.00 82.69 110 GLU A CA 1
ATOM 820 C C . GLU A 1 110 ? 6.076 2.911 37.751 1.00 82.69 110 GLU A C 1
ATOM 822 O O . GLU A 1 110 ? 6.845 3.771 37.323 1.00 82.69 110 GLU A O 1
ATOM 827 N N . PRO A 1 111 ? 6.162 2.477 39.026 1.00 76.88 111 PRO A N 1
ATOM 828 C CA . PRO A 1 111 ? 7.094 3.067 39.990 1.00 76.88 111 PRO A CA 1
ATOM 829 C C . PRO A 1 111 ? 8.563 2.948 39.566 1.00 76.88 111 PRO A C 1
ATOM 831 O O . PRO A 1 111 ? 9.347 3.861 39.816 1.00 76.88 111 PRO A O 1
ATOM 834 N N . GLN A 1 112 ? 8.932 1.831 38.928 1.00 77.19 112 GLN A N 1
ATOM 835 C CA . GLN A 1 112 ? 10.221 1.614 38.270 1.00 77.19 112 GLN A CA 1
ATOM 836 C C . GLN A 1 112 ? 10.085 0.523 37.191 1.00 77.19 112 GLN A C 1
ATOM 838 O O . GLN A 1 112 ? 9.663 -0.585 37.526 1.00 77.19 112 GLN A O 1
ATOM 843 N N . PRO A 1 113 ? 10.497 0.768 35.934 1.00 71.38 113 PRO A N 1
ATOM 844 C CA . PRO A 1 113 ? 10.924 2.053 35.373 1.00 71.38 113 PRO A CA 1
ATOM 845 C C . PRO A 1 113 ? 9.753 3.042 35.293 1.00 71.38 113 PRO A C 1
ATOM 847 O O . PRO A 1 113 ? 8.619 2.609 35.141 1.00 71.38 113 PRO A O 1
ATOM 850 N N . ASP A 1 114 ? 10.036 4.350 35.356 1.00 78.44 114 ASP A N 1
ATOM 851 C CA . ASP A 1 114 ? 9.043 5.442 35.306 1.00 78.44 114 ASP A CA 1
ATOM 852 C C . ASP A 1 114 ? 8.382 5.560 33.919 1.00 78.44 114 ASP A C 1
ATOM 854 O O . ASP A 1 114 ? 8.612 6.486 33.135 1.00 78.44 114 ASP A O 1
ATOM 858 N N . LYS A 1 115 ? 7.620 4.530 33.564 1.00 88.19 115 LYS A N 1
ATOM 859 C CA . LYS A 1 115 ? 7.091 4.286 32.232 1.00 88.19 115 LYS A CA 1
ATOM 860 C C . LYS A 1 115 ? 5.580 4.4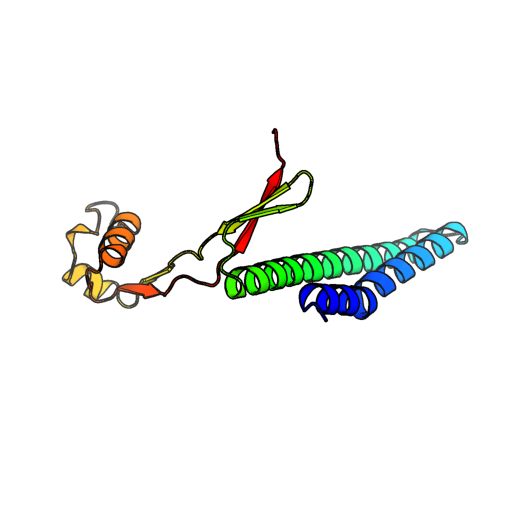06 32.267 1.00 88.19 115 LYS A C 1
ATOM 862 O O . LYS A 1 115 ? 4.898 3.807 33.092 1.00 88.19 115 LYS A O 1
ATOM 867 N N . LEU A 1 116 ? 5.056 5.157 31.306 1.00 90.94 116 LEU A N 1
ATOM 868 C CA . LEU A 1 116 ? 3.625 5.259 31.082 1.00 90.94 116 LEU A CA 1
ATOM 869 C C . LEU A 1 116 ? 3.065 3.936 30.541 1.00 90.94 116 LEU A C 1
ATOM 871 O O . LEU A 1 116 ? 3.461 3.472 29.463 1.00 90.94 116 LEU A O 1
ATOM 875 N N . ASN A 1 117 ? 2.063 3.393 31.225 1.00 91.81 117 ASN A N 1
ATOM 876 C CA . ASN A 1 117 ? 1.258 2.280 30.747 1.00 91.81 117 ASN A CA 1
ATOM 877 C C . ASN A 1 117 ? 0.291 2.755 29.649 1.00 91.81 117 ASN A C 1
ATOM 879 O O . ASN A 1 117 ? -0.875 3.085 29.875 1.00 91.81 117 ASN A O 1
ATOM 883 N N . ARG A 1 118 ? 0.799 2.791 28.411 1.00 91.19 118 ARG A N 1
ATOM 884 C CA . ARG A 1 118 ? 0.042 3.226 27.224 1.00 91.19 118 ARG A CA 1
ATOM 885 C C . ARG A 1 118 ? -1.167 2.337 26.925 1.00 91.19 118 ARG A C 1
ATOM 887 O O . ARG A 1 118 ? -2.130 2.821 26.336 1.00 91.19 118 ARG A O 1
ATOM 894 N N . THR A 1 119 ? -1.113 1.060 27.298 1.00 90.06 119 THR A N 1
ATOM 895 C CA . THR A 1 119 ? -2.205 0.103 27.082 1.00 90.06 119 THR A CA 1
ATOM 896 C C . THR A 1 119 ? -3.398 0.451 27.961 1.00 90.06 119 THR A C 1
ATOM 898 O O . THR A 1 119 ? -4.510 0.595 27.455 1.00 90.06 119 THR A O 1
ATOM 901 N N . GLU A 1 120 ? -3.156 0.651 29.255 1.00 91.38 120 GLU A N 1
ATOM 902 C CA . GLU A 1 120 ? -4.195 1.029 30.210 1.00 91.38 120 GLU A CA 1
ATOM 903 C C . GLU A 1 120 ? -4.721 2.443 29.930 1.00 91.38 120 GLU A C 1
ATOM 905 O O . GLU A 1 120 ? -5.932 2.651 29.906 1.00 91.38 120 GLU A O 1
ATOM 910 N N . LEU A 1 121 ? -3.841 3.391 29.580 1.00 92.88 121 LEU A N 1
ATOM 911 C CA . LEU A 1 121 ? -4.251 4.722 29.124 1.00 92.88 121 LEU A CA 1
ATOM 912 C C . LEU A 1 121 ? -5.200 4.644 27.920 1.00 92.88 121 LEU A C 1
ATOM 914 O O . LEU A 1 121 ? -6.286 5.222 27.936 1.00 92.88 121 LEU A O 1
ATOM 918 N N . LYS A 1 122 ? -4.816 3.897 26.876 1.00 91.50 122 LYS A N 1
ATOM 919 C CA . LYS A 1 122 ? -5.647 3.724 25.680 1.00 91.50 122 LYS A CA 1
ATOM 920 C C . LYS A 1 122 ? -6.997 3.102 26.033 1.00 91.50 122 LYS A C 1
ATOM 922 O O . LYS A 1 122 ? -8.016 3.549 25.511 1.00 91.50 122 LYS A O 1
ATOM 927 N N . LYS A 1 123 ? -7.018 2.101 26.915 1.00 91.31 123 LYS A N 1
ATOM 928 C CA . LYS A 1 123 ? -8.246 1.446 27.380 1.00 91.31 123 LYS A CA 1
ATOM 929 C C . LYS A 1 123 ? -9.179 2.434 28.083 1.00 91.31 123 LYS A C 1
ATOM 931 O O . LYS A 1 123 ? -10.341 2.507 27.696 1.00 91.31 123 LYS A O 1
ATOM 936 N N . ARG A 1 124 ? -8.673 3.228 29.033 1.00 92.69 124 ARG A N 1
ATOM 937 C CA . ARG A 1 124 ? -9.465 4.233 29.766 1.00 92.69 124 ARG A CA 1
ATOM 938 C C . ARG A 1 124 ? -10.076 5.278 28.841 1.00 92.69 124 ARG A C 1
ATOM 940 O O . ARG A 1 124 ? -11.279 5.506 28.893 1.00 92.69 124 ARG A O 1
ATOM 947 N N . LEU A 1 125 ? -9.277 5.835 27.931 1.00 91.25 125 LEU A N 1
ATOM 948 C CA . LEU A 1 125 ? -9.788 6.797 26.954 1.00 91.25 125 LEU A CA 1
ATOM 949 C C . LEU A 1 125 ? -10.815 6.152 26.001 1.00 91.25 125 LEU A C 1
ATOM 951 O O . LEU A 1 125 ? -11.797 6.784 25.632 1.00 91.25 125 LEU A O 1
ATOM 955 N N . THR A 1 126 ? -10.634 4.877 25.623 1.00 88.75 126 THR A N 1
ATOM 956 C CA . THR A 1 126 ? -11.584 4.162 24.738 1.00 88.75 126 THR A CA 1
ATOM 957 C C . THR A 1 126 ? -12.916 3.895 25.444 1.00 88.75 126 THR A C 1
ATOM 959 O O . THR A 1 126 ? -13.953 3.810 24.796 1.00 88.75 126 THR A O 1
ATOM 962 N N . GLN A 1 127 ? -12.899 3.788 26.775 1.00 91.38 127 GLN A N 1
ATOM 963 C CA . GLN A 1 127 ? -14.089 3.678 27.621 1.00 91.38 127 GLN A CA 1
ATOM 964 C C . GLN A 1 127 ? -14.780 5.031 27.869 1.00 91.38 127 GLN A C 1
ATOM 966 O O . GLN A 1 127 ? -15.776 5.072 28.586 1.00 91.38 127 GLN A O 1
ATOM 971 N N . GLY A 1 128 ? -14.280 6.123 27.277 1.00 87.50 128 GLY A N 1
ATOM 972 C CA . GLY A 1 128 ? -14.849 7.464 27.410 1.00 87.50 128 GLY A CA 1
ATOM 973 C C . GLY A 1 128 ? -14.349 8.247 28.624 1.00 87.50 128 GLY A C 1
ATOM 974 O O . GLY A 1 128 ? -14.926 9.281 28.945 1.00 87.50 128 GLY A O 1
ATOM 975 N N . LEU A 1 129 ? -13.298 7.782 29.310 1.00 89.94 129 LEU A N 1
ATOM 976 C CA . LEU A 1 129 ? -12.686 8.548 30.392 1.00 89.94 129 LEU A CA 1
ATOM 977 C C . LEU A 1 129 ? -11.877 9.709 29.804 1.00 89.94 129 LEU A C 1
ATOM 979 O O . LEU A 1 129 ? -10.981 9.482 28.993 1.00 89.94 129 LEU A O 1
ATOM 983 N N . GLU A 1 130 ? -12.153 10.937 30.232 1.00 89.94 130 GLU A N 1
ATOM 984 C CA . GLU A 1 130 ? -11.349 12.103 29.863 1.00 89.94 130 GLU A CA 1
ATOM 985 C C . GLU A 1 130 ? -10.138 12.215 30.797 1.00 89.94 130 GLU A C 1
ATOM 987 O O . GLU A 1 130 ? -10.282 12.295 32.017 1.00 89.94 130 GLU A O 1
ATOM 992 N N . LEU A 1 131 ? -8.928 12.207 30.231 1.00 90.69 131 LEU A N 1
ATOM 993 C CA . LEU A 1 131 ? -7.682 12.350 30.984 1.00 90.69 131 LEU A CA 1
ATOM 994 C C . LEU A 1 131 ? -6.909 13.556 30.462 1.00 90.69 131 LEU A C 1
ATOM 996 O O . LEU A 1 131 ? -6.514 13.598 29.297 1.00 90.69 131 LEU A O 1
ATOM 1000 N N . ALA A 1 132 ? -6.672 14.535 31.335 1.00 90.50 132 ALA A N 1
ATOM 1001 C CA . ALA A 1 132 ? -5.903 15.720 30.979 1.00 90.50 132 ALA A CA 1
ATOM 1002 C C . ALA A 1 132 ? -4.527 15.317 30.423 1.00 90.50 132 ALA A C 1
ATOM 1004 O O . ALA A 1 132 ? -3.846 14.462 30.982 1.00 90.50 132 ALA A O 1
ATOM 1005 N N . GLY A 1 133 ? -4.123 15.919 29.303 1.00 89.56 133 GLY A N 1
ATOM 1006 C CA . GLY A 1 133 ? -2.824 15.648 28.686 1.00 89.56 133 GLY A CA 1
ATOM 1007 C C . GLY A 1 133 ? -2.762 14.429 27.757 1.00 89.56 133 GLY A C 1
ATOM 1008 O O . GLY A 1 133 ? -1.714 14.206 27.147 1.00 89.56 133 GLY A O 1
ATOM 1009 N N . ALA A 1 134 ? -3.855 13.684 27.560 1.00 92.62 134 ALA A N 1
ATOM 1010 C CA . ALA A 1 134 ? -3.934 12.627 26.553 1.00 92.62 134 ALA A CA 1
ATOM 1011 C C . ALA A 1 134 ? -5.296 12.589 25.855 1.00 92.62 134 ALA A C 1
ATOM 1013 O O . ALA A 1 134 ? -6.327 12.871 26.451 1.00 92.62 134 ALA A O 1
ATOM 1014 N N . GLU A 1 135 ? -5.308 12.195 24.587 1.00 92.62 135 GLU A N 1
ATOM 1015 C CA . GLU A 1 135 ? -6.549 12.001 23.843 1.00 92.62 135 GLU A CA 1
ATOM 1016 C C . GLU A 1 135 ? -6.439 10.853 22.845 1.00 92.62 135 GLU A C 1
ATOM 1018 O O . GLU A 1 135 ? -5.348 10.457 22.417 1.00 92.62 135 GLU A O 1
ATOM 1023 N N . LEU A 1 136 ? -7.599 10.331 22.457 1.00 91.50 136 LEU A N 1
ATOM 1024 C CA . LEU A 1 136 ? -7.712 9.449 21.310 1.00 91.50 136 LEU A CA 1
ATOM 1025 C C . LEU A 1 136 ? -8.055 10.279 20.085 1.00 91.50 136 LEU A C 1
ATOM 1027 O O . LEU A 1 136 ? -9.023 11.035 20.089 1.00 91.50 136 LEU A O 1
ATOM 1031 N N . SER A 1 137 ? -7.282 10.105 19.019 1.00 87.31 137 SER A N 1
ATOM 1032 C CA . SER A 1 137 ? -7.730 10.583 17.716 1.00 87.31 137 SER A CA 1
ATOM 1033 C C . SER A 1 137 ? -8.826 9.650 17.207 1.00 87.31 137 SER A C 1
ATOM 1035 O O . SER A 1 137 ? -8.741 8.439 17.451 1.00 87.31 137 SER A O 1
ATOM 1037 N N . PRO A 1 138 ? -9.834 10.168 16.487 1.00 80.50 138 PRO A N 1
ATOM 1038 C CA . PRO A 1 138 ? -10.837 9.323 15.858 1.00 80.50 138 PRO A CA 1
ATOM 1039 C C . PRO A 1 138 ? -10.160 8.235 15.012 1.00 80.50 138 PRO A C 1
ATOM 1041 O O . PRO A 1 138 ? -9.063 8.457 14.485 1.00 80.50 138 PRO A O 1
ATOM 1044 N N . PRO A 1 139 ? -10.774 7.042 14.902 1.00 81.44 139 PRO A N 1
ATOM 1045 C CA . PRO A 1 139 ? -10.217 5.979 14.084 1.00 81.44 139 PRO A CA 1
ATOM 1046 C C . PRO A 1 139 ? -9.967 6.504 12.672 1.00 81.44 139 PRO A C 1
ATOM 1048 O O . PRO A 1 139 ? -10.833 7.149 12.079 1.00 81.44 139 PRO A O 1
ATOM 1051 N N . GLY A 1 140 ? -8.767 6.235 12.154 1.00 78.94 140 GLY A N 1
ATOM 1052 C CA . GLY A 1 140 ? -8.427 6.584 10.779 1.00 78.94 140 GLY A CA 1
ATOM 1053 C C . GLY A 1 140 ? -9.344 5.885 9.765 1.00 78.94 140 GLY A C 1
ATOM 1054 O O . GLY A 1 140 ? -10.198 5.069 10.134 1.00 78.94 140 GLY A O 1
ATOM 1055 N N . PRO A 1 141 ? -9.160 6.146 8.463 1.00 79.62 141 PRO A N 1
ATOM 1056 C CA . PRO A 1 141 ? -9.873 5.383 7.457 1.00 79.62 141 PRO A CA 1
ATOM 1057 C C . PRO A 1 141 ? -9.522 3.894 7.604 1.00 79.62 141 PRO A C 1
ATOM 1059 O O . PRO A 1 141 ? -8.384 3.523 7.905 1.00 79.62 141 PRO A O 1
ATOM 1062 N N . GLY A 1 142 ? -10.527 3.035 7.442 1.00 86.75 142 GLY A N 1
ATOM 1063 C CA . GLY A 1 142 ? -10.339 1.588 7.463 1.00 86.75 142 GLY A CA 1
ATOM 1064 C C . GLY A 1 142 ? -9.409 1.096 6.353 1.00 86.75 142 GLY A C 1
ATOM 1065 O O . GLY A 1 142 ? -8.902 1.868 5.534 1.00 86.75 142 GLY A O 1
ATOM 1066 N N . HIS A 1 143 ? -9.214 -0.214 6.290 1.00 92.50 143 HIS A N 1
ATOM 1067 C CA . HIS A 1 143 ? -8.493 -0.862 5.196 1.00 92.50 143 HIS A CA 1
ATOM 1068 C C . HIS A 1 143 ? -9.177 -2.170 4.816 1.00 92.50 143 HIS A C 1
ATOM 1070 O O . HIS A 1 143 ? -9.886 -2.766 5.626 1.00 92.50 143 HIS A O 1
ATOM 1076 N N . ILE A 1 144 ? -8.944 -2.630 3.589 1.00 95.56 144 ILE A N 1
ATOM 1077 C CA . ILE A 1 144 ? -9.364 -3.971 3.190 1.00 95.56 144 ILE A CA 1
ATOM 1078 C C . ILE A 1 144 ? -8.333 -5.004 3.646 1.00 95.56 144 ILE A C 1
ATOM 1080 O O . ILE A 1 144 ? -7.125 -4.807 3.485 1.00 95.56 144 ILE A O 1
ATOM 1084 N N . GLN A 1 145 ? -8.807 -6.119 4.186 1.00 94.88 145 GLN A N 1
ATOM 1085 C CA . GLN A 1 145 ? -8.017 -7.319 4.436 1.00 94.88 145 GLN A CA 1
ATOM 1086 C C . GLN A 1 145 ? -8.430 -8.377 3.423 1.00 94.88 145 GLN A C 1
ATOM 1088 O O . GLN A 1 145 ? -9.616 -8.615 3.235 1.00 94.88 145 GLN A O 1
ATOM 1093 N N . ILE A 1 146 ? -7.454 -9.004 2.771 1.00 95.62 146 ILE A N 1
ATOM 1094 C CA . ILE A 1 146 ? -7.687 -10.033 1.754 1.00 95.62 146 ILE A CA 1
ATOM 1095 C C . ILE A 1 146 ? -7.100 -11.336 2.289 1.00 95.62 146 ILE A C 1
ATOM 1097 O O . ILE A 1 146 ? -5.916 -11.381 2.624 1.00 95.62 146 ILE A O 1
ATOM 1101 N N . ARG A 1 147 ? -7.919 -12.385 2.390 1.00 95.12 147 ARG A N 1
ATOM 1102 C CA . ARG A 1 147 ? -7.516 -13.713 2.872 1.00 95.12 147 ARG A CA 1
ATOM 1103 C C . ARG A 1 147 ? -7.822 -14.762 1.816 1.00 95.12 147 ARG A C 1
ATOM 1105 O O . ARG A 1 147 ? -8.862 -14.702 1.174 1.00 95.12 147 ARG A O 1
ATOM 1112 N N . ALA A 1 148 ? -6.922 -15.721 1.627 1.00 94.69 148 ALA A N 1
ATOM 1113 C CA . ALA A 1 148 ? -7.191 -16.871 0.771 1.00 94.69 148 ALA A CA 1
ATOM 1114 C C . ALA A 1 148 ? -8.119 -17.854 1.498 1.00 94.69 148 ALA A C 1
ATOM 1116 O O . ALA A 1 148 ? -7.922 -18.125 2.682 1.00 94.69 148 ALA A O 1
ATOM 1117 N N . LYS A 1 149 ? -9.101 -18.410 0.790 1.00 91.00 149 LYS A N 1
ATOM 1118 C CA . LYS A 1 149 ? -9.972 -19.457 1.328 1.00 91.00 149 LYS A CA 1
ATOM 1119 C C . LYS A 1 149 ? -9.186 -20.774 1.412 1.00 91.00 149 LYS A C 1
ATOM 1121 O O . LYS A 1 149 ? -8.634 -21.221 0.410 1.00 91.00 149 LYS A O 1
ATOM 1126 N N . GLY A 1 150 ? -9.144 -21.398 2.591 1.00 78.88 150 GLY A N 1
ATOM 1127 C CA . GLY A 1 150 ? -8.620 -22.763 2.762 1.00 78.88 150 GLY A CA 1
ATOM 1128 C C . GLY A 1 150 ? -7.102 -22.909 2.943 1.00 78.88 150 GLY A C 1
ATOM 1129 O O . GLY A 1 150 ? -6.559 -23.937 2.544 1.00 78.88 150 GLY A O 1
ATOM 1130 N N . ARG A 1 151 ? -6.420 -21.918 3.531 1.00 54.69 151 ARG A N 1
ATOM 1131 C CA . ARG A 1 151 ? -5.069 -22.090 4.095 1.00 54.69 151 ARG A CA 1
ATOM 1132 C C . ARG A 1 151 ? -5.092 -21.972 5.608 1.00 54.69 151 ARG A C 1
ATOM 1134 O O . ARG A 1 151 ? -5.840 -21.097 6.096 1.00 54.69 151 ARG A O 1
#

Secondary structure (DSSP, 8-state):
--HHHHHHHHHIIIIIHHHHHHHHHHHHHHHH-SS-HHHHHHHHHHHHHHHHHHHHHHHHHHHHHHHHHHHTT--EEEETTEEEEEEPPPPEEEES-HHHHHHH-GGGB-SSS--B-HHHHHHHHHTT--BTTEEEEPP---EEEEEETT-

Foldseek 3Di:
DQPLVVLLVCLCVPFQVVLVVQLVVLVVVLVVDPDNVVSVVSNVVSVVSNVVSVVVNVVVNFVSVLVVCVVVVHQWDDDDQKIKGWFWADWDKDFQDPVQQCVQCVVQADPPPRDGVVVVVVVCQVVVHDGPRMHIDPGDGITMDMDGPPD

Organism: NCBI:txid2959299

Sequence (151 aa):
MSAVLEIANKLNRDAFKPAVDAYSDALEAMRAANDPDSPAIAMIVALERIQKAAKDIEELLRVAVRDSNQEQGVLAFEAGPYEVTIARGAVSLTIKDLAALRAAAPDLFEPQPDKLNRTELKKRLTQGLELAGAELSPPGPGHIQIRAKGR

pLDDT: mean 91.37, std 6.35, range [54.69, 98.38]